Protein AF-C8PDE1-F1 (afdb_monomer_lite)

Structure (mmCIF, N/CA/C/O backbone):
data_AF-C8PDE1-F1
#
_entry.id   AF-C8PDE1-F1
#
loop_
_atom_site.group_PDB
_atom_site.id
_atom_site.type_symbol
_atom_site.label_atom_id
_atom_site.label_alt_id
_atom_site.label_comp_id
_atom_site.label_asym_id
_atom_site.label_entity_id
_atom_site.label_seq_id
_atom_site.pdbx_PDB_ins_code
_atom_site.Cartn_x
_atom_site.Cartn_y
_atom_site.Cartn_z
_atom_site.occupancy
_atom_site.B_iso_or_equiv
_atom_site.auth_seq_id
_atom_site.auth_comp_id
_atom_site.auth_asym_id
_atom_site.auth_atom_id
_atom_site.pdbx_PDB_model_num
ATOM 1 N N . MET A 1 1 ? 0.224 -22.979 7.277 1.00 51.75 1 MET A N 1
ATOM 2 C CA . MET A 1 1 ? -1.140 -22.839 7.833 1.00 51.75 1 MET A CA 1
ATOM 3 C C . MET A 1 1 ? -1.980 -22.034 6.855 1.00 51.75 1 MET A C 1
ATOM 5 O O . MET A 1 1 ? -1.484 -21.030 6.362 1.00 51.75 1 MET A O 1
ATOM 9 N N . LYS A 1 2 ? -3.194 -22.489 6.516 1.00 71.31 2 LYS A N 1
ATOM 10 C CA . LYS A 1 2 ? -4.172 -21.667 5.783 1.00 71.31 2 LYS A CA 1
ATOM 11 C C . LYS A 1 2 ? -4.961 -20.868 6.821 1.00 71.31 2 LYS A C 1
ATOM 13 O O . LYS A 1 2 ? -5.458 -21.476 7.763 1.00 71.31 2 LYS A O 1
ATOM 18 N N . LEU A 1 3 ? -5.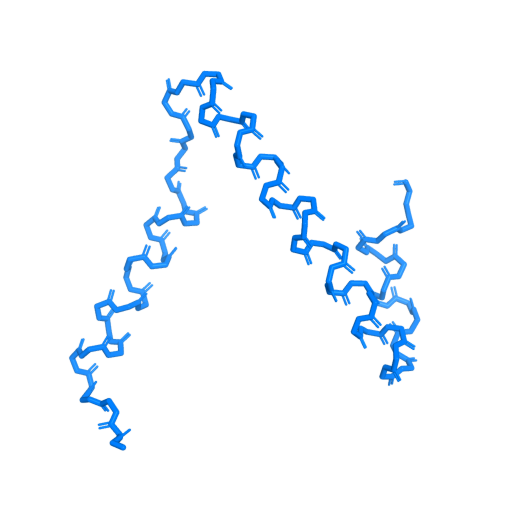028 -19.549 6.653 1.00 71.75 3 LEU A N 1
ATOM 19 C CA . LEU A 1 3 ? -5.828 -18.663 7.501 1.00 71.75 3 LEU A CA 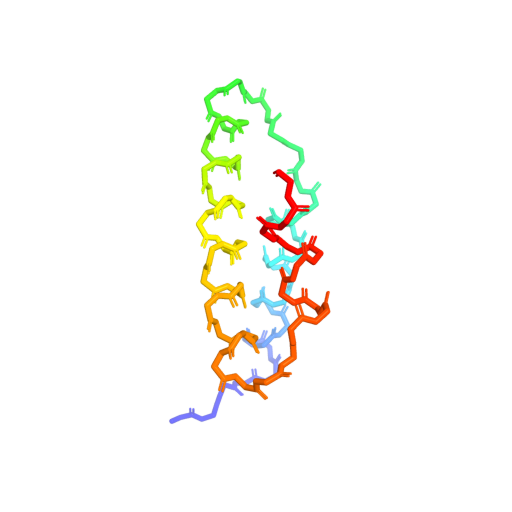1
ATOM 20 C C . LEU A 1 3 ? -7.295 -19.102 7.477 1.00 71.75 3 LEU A C 1
ATOM 22 O O . LEU A 1 3 ? -7.815 -19.505 6.430 1.00 71.75 3 LEU A O 1
ATOM 26 N N . SER A 1 4 ? -7.955 -19.034 8.627 1.00 83.06 4 SER A N 1
ATOM 27 C CA . SER A 1 4 ? -9.395 -19.241 8.720 1.00 83.06 4 SER A CA 1
ATOM 28 C C . SER A 1 4 ? -10.138 -18.120 7.985 1.00 83.06 4 SER A C 1
ATOM 30 O O . SER A 1 4 ? -9.640 -17.003 7.849 1.00 83.06 4 SER A O 1
ATOM 32 N N . LYS A 1 5 ? -11.364 -18.397 7.519 1.00 83.56 5 LYS A N 1
ATOM 33 C CA . LYS A 1 5 ? -12.207 -17.375 6.868 1.00 83.56 5 LYS A CA 1
ATOM 34 C C . LYS A 1 5 ? -12.372 -16.118 7.731 1.00 83.56 5 LYS A C 1
ATOM 36 O O . LYS A 1 5 ? -12.358 -15.021 7.188 1.00 83.56 5 LYS A O 1
ATOM 41 N N . LYS A 1 6 ? -12.463 -16.290 9.053 1.00 84.88 6 LYS A N 1
ATOM 42 C CA . LYS A 1 6 ? -12.627 -15.199 10.015 1.00 84.88 6 LYS A CA 1
ATOM 43 C C . LYS A 1 6 ? -11.390 -14.299 10.088 1.00 84.88 6 LYS A C 1
ATOM 45 O O . LYS A 1 6 ? -11.523 -13.085 10.036 1.00 84.88 6 LYS A O 1
ATOM 50 N N . GLU A 1 7 ? -10.193 -14.883 10.119 1.00 79.69 7 GLU A N 1
ATOM 51 C CA . GLU A 1 7 ? -8.938 -14.112 10.105 1.00 79.69 7 GLU A CA 1
ATOM 52 C C . GLU A 1 7 ? -8.756 -13.337 8.790 1.00 79.69 7 GLU A C 1
ATOM 54 O O . GLU A 1 7 ? -8.207 -12.237 8.784 1.00 79.69 7 GLU A O 1
ATOM 59 N N . ILE A 1 8 ? -9.240 -13.886 7.670 1.00 82.25 8 ILE A N 1
ATOM 60 C CA . ILE A 1 8 ? -9.231 -13.194 6.372 1.00 82.25 8 ILE A CA 1
ATOM 61 C C . ILE A 1 8 ? -10.208 -12.007 6.389 1.00 82.25 8 ILE A C 1
ATOM 63 O O . ILE A 1 8 ? -9.846 -10.923 5.933 1.00 82.25 8 ILE A O 1
ATOM 67 N N . GLU A 1 9 ? -11.415 -12.182 6.931 1.00 82.94 9 GLU A N 1
ATOM 68 C CA . GLU A 1 9 ? -12.400 -11.102 7.081 1.00 82.94 9 GLU A CA 1
ATOM 69 C C . GLU A 1 9 ? -11.901 -9.980 7.996 1.00 82.94 9 GLU A C 1
ATOM 71 O O . GLU A 1 9 ? -11.974 -8.811 7.622 1.00 82.94 9 GLU A O 1
ATOM 76 N N . GLU A 1 10 ? -11.332 -10.315 9.155 1.00 83.25 10 GLU A N 1
ATOM 77 C CA . GLU A 1 10 ? -10.783 -9.330 10.094 1.00 83.25 10 GLU A CA 1
ATOM 78 C C . GLU A 1 10 ? -9.618 -8.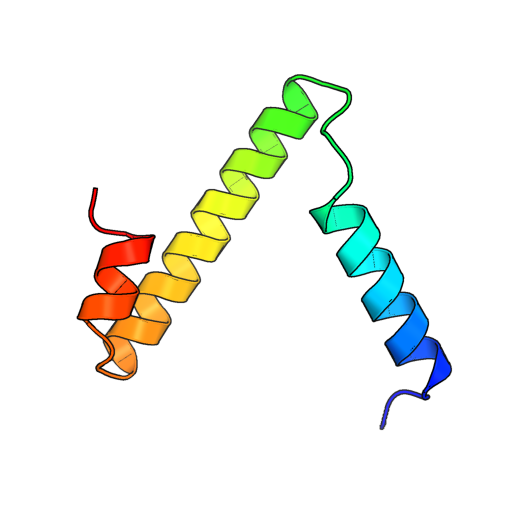548 9.473 1.00 83.25 10 GLU A C 1
ATOM 80 O O . GLU A 1 10 ? -9.573 -7.320 9.566 1.00 83.25 10 GLU A O 1
ATOM 85 N N . ALA A 1 11 ? -8.712 -9.227 8.763 1.00 79.62 11 ALA A N 1
ATOM 86 C CA . ALA A 1 11 ? -7.626 -8.565 8.046 1.00 79.62 11 ALA A CA 1
ATOM 87 C C . ALA A 1 11 ? -8.145 -7.650 6.925 1.00 79.62 11 ALA A C 1
ATOM 89 O O . ALA A 1 11 ? -7.599 -6.567 6.702 1.00 79.62 11 ALA A O 1
ATOM 90 N N . TYR A 1 12 ? -9.201 -8.067 6.222 1.00 80.69 12 TYR A N 1
ATOM 91 C CA . TYR A 1 12 ? -9.825 -7.273 5.169 1.00 80.69 12 TYR A CA 1
ATOM 92 C C . TYR A 1 12 ? -10.504 -6.015 5.724 1.00 80.69 12 TYR A C 1
ATOM 94 O O . TYR A 1 12 ? -10.295 -4.923 5.191 1.00 80.69 12 TYR A O 1
ATOM 102 N N . LEU A 1 13 ? -11.247 -6.143 6.825 1.00 77.50 13 LEU A N 1
ATOM 103 C CA . LEU A 1 13 ? -11.889 -5.019 7.508 1.00 77.50 13 LEU A CA 1
ATOM 104 C C . LEU A 1 13 ? -10.862 -4.034 8.070 1.00 77.50 13 LEU A C 1
ATOM 106 O O . LEU A 1 13 ? -10.972 -2.837 7.816 1.00 77.50 13 LEU A O 1
ATOM 110 N N . ALA A 1 14 ? -9.812 -4.523 8.735 1.00 75.12 14 ALA A N 1
ATOM 111 C CA . ALA A 1 14 ? -8.730 -3.676 9.238 1.00 75.12 14 ALA A CA 1
ATOM 112 C C . ALA A 1 14 ? -8.010 -2.925 8.104 1.00 75.12 14 ALA A C 1
ATOM 114 O O . ALA A 1 14 ? -7.602 -1.771 8.262 1.00 75.12 14 ALA A O 1
ATOM 115 N N . ARG A 1 15 ? -7.871 -3.560 6.931 1.00 77.44 15 ARG A N 1
ATOM 116 C CA . ARG A 1 15 ? -7.317 -2.911 5.740 1.00 77.44 15 ARG A CA 1
ATOM 117 C C . ARG A 1 15 ? -8.237 -1.809 5.223 1.00 77.44 15 ARG A C 1
ATOM 119 O O . ARG A 1 15 ? -7.754 -0.707 4.989 1.00 77.44 15 ARG A O 1
ATOM 126 N N . LEU A 1 16 ? -9.533 -2.087 5.076 1.00 74.31 16 LEU A N 1
ATOM 127 C CA . LEU A 1 16 ? -10.535 -1.102 4.658 1.00 74.31 16 LEU A CA 1
ATOM 128 C C . LEU A 1 16 ? -10.574 0.093 5.607 1.00 74.31 16 LEU A C 1
ATOM 130 O O . LEU A 1 16 ? -10.558 1.236 5.157 1.00 74.31 16 LEU A O 1
ATOM 134 N N . GLU A 1 17 ? -10.562 -0.155 6.912 1.00 74.31 17 GLU A N 1
ATOM 135 C CA . GLU A 1 17 ? -10.541 0.899 7.920 1.00 74.31 17 GLU A CA 1
ATOM 136 C C . GLU A 1 17 ? -9.245 1.714 7.824 1.00 74.31 17 GLU A C 1
ATOM 138 O O . GLU A 1 17 ? -9.296 2.936 7.751 1.00 74.31 17 GLU A O 1
ATOM 143 N N . SER A 1 18 ? -8.080 1.073 7.684 1.00 71.81 18 SER A N 1
ATOM 144 C CA . SER A 1 18 ? -6.813 1.786 7.468 1.00 71.81 18 SER A CA 1
ATOM 145 C C . SER A 1 18 ? -6.758 2.568 6.148 1.00 71.81 18 SER A C 1
ATOM 147 O O . SER A 1 18 ? -6.024 3.553 6.077 1.00 71.81 18 SER A O 1
ATOM 149 N N . GLU A 1 19 ? -7.434 2.109 5.093 1.00 68.25 19 GLU A N 1
ATOM 150 C CA . GLU A 1 19 ? -7.444 2.742 3.765 1.00 68.25 19 GLU A CA 1
ATOM 151 C C . GLU A 1 19 ? -8.445 3.906 3.683 1.00 68.25 19 GLU A C 1
ATOM 153 O O . GLU A 1 19 ? -8.221 4.852 2.926 1.00 68.25 19 GLU A O 1
ATOM 158 N N . THR A 1 20 ? -9.528 3.855 4.466 1.00 70.50 20 THR A N 1
ATOM 159 C CA . THR A 1 20 ? -10.616 4.850 4.466 1.00 70.50 20 THR A CA 1
ATOM 160 C C . THR A 1 20 ? -10.547 5.844 5.624 1.00 70.50 20 THR A C 1
ATOM 162 O O . THR A 1 20 ? -11.141 6.922 5.534 1.00 70.50 20 THR A O 1
ATOM 165 N N . ARG A 1 21 ? -9.804 5.533 6.695 1.00 72.81 21 ARG A N 1
ATOM 166 C CA . ARG A 1 21 ? -9.627 6.432 7.837 1.00 72.81 21 ARG A CA 1
ATOM 167 C C . ARG A 1 21 ? -8.870 7.680 7.407 1.00 72.81 21 ARG A C 1
ATOM 169 O O . ARG A 1 21 ? -7.706 7.633 7.006 1.00 72.81 21 ARG A O 1
ATOM 176 N N . GLN A 1 22 ? -9.550 8.817 7.502 1.00 70.88 22 GLN A N 1
ATOM 177 C CA . GLN A 1 22 ? -8.917 10.108 7.291 1.00 70.88 22 GLN A CA 1
ATOM 178 C C . GLN A 1 22 ? -7.894 10.354 8.410 1.00 70.88 22 GLN A C 1
ATOM 180 O O . GLN A 1 22 ? -8.173 10.031 9.565 1.00 70.88 22 GLN A O 1
ATOM 185 N N . PRO A 1 23 ? -6.708 10.902 8.097 1.00 75.06 23 PRO A N 1
ATOM 186 C CA . PRO A 1 23 ? -5.744 11.260 9.125 1.00 75.06 23 PRO A CA 1
ATOM 187 C C . PRO A 1 23 ? -6.333 12.364 10.008 1.00 75.06 23 PRO A C 1
ATOM 189 O O . PRO A 1 23 ? -6.739 13.411 9.506 1.00 75.06 23 PRO A O 1
ATOM 192 N N . GLU A 1 24 ? -6.358 12.124 11.315 1.00 77.00 24 GLU A N 1
ATOM 193 C CA . GLU A 1 24 ? -6.879 13.052 12.324 1.00 77.00 24 GLU A CA 1
ATOM 194 C C . GLU A 1 24 ? -5.852 14.153 12.642 1.00 77.00 24 GLU A C 1
ATOM 196 O O . GLU A 1 24 ? -6.217 15.235 13.097 1.00 77.00 24 GLU A O 1
ATOM 201 N N . THR A 1 25 ? -4.564 13.911 12.352 1.00 85.62 25 THR A N 1
ATOM 202 C CA . THR A 1 25 ? -3.468 14.867 12.579 1.00 85.62 25 THR A CA 1
ATOM 203 C C . THR A 1 25 ? -2.589 15.088 11.343 1.00 85.62 25 THR A C 1
ATOM 205 O O . THR A 1 25 ? -2.508 14.257 10.433 1.00 85.62 25 THR A O 1
ATOM 208 N N . GLU A 1 26 ? -1.867 16.213 11.317 1.00 84.06 26 GLU A N 1
ATOM 209 C CA . GLU A 1 26 ? -0.918 16.528 10.239 1.00 84.06 26 GLU A CA 1
ATOM 210 C C . GLU A 1 26 ? 0.278 15.554 10.221 1.00 84.06 26 GLU A C 1
ATOM 212 O O . GLU A 1 26 ? 0.791 15.217 9.154 1.00 84.06 26 GLU A O 1
ATOM 217 N N . GLU A 1 27 ? 0.685 15.022 11.379 1.00 84.81 27 GLU A N 1
ATOM 218 C CA . GLU A 1 27 ? 1.696 13.957 11.466 1.00 84.81 27 GLU A CA 1
ATOM 219 C C . GLU A 1 27 ? 1.205 12.652 10.834 1.00 84.81 27 GLU A C 1
ATOM 221 O O . GLU A 1 27 ? 1.907 12.055 10.016 1.00 84.81 27 GLU A O 1
ATOM 226 N N . GLN A 1 28 ? -0.033 12.241 11.125 1.00 81.94 28 GLN A N 1
ATOM 227 C CA . GLN A 1 28 ? -0.644 11.074 10.487 1.00 81.94 28 GLN A CA 1
ATOM 228 C C . GLN A 1 28 ? -0.787 11.273 8.975 1.00 81.94 28 GLN A C 1
ATOM 230 O O . GLN A 1 28 ? -0.555 10.346 8.199 1.00 81.94 28 GLN A O 1
ATOM 235 N N . ARG A 1 29 ? -1.105 12.495 8.530 1.00 82.88 29 ARG A N 1
ATOM 236 C CA . ARG A 1 29 ? -1.164 12.839 7.105 1.00 82.88 29 ARG A CA 1
ATOM 237 C C . ARG A 1 29 ? 0.206 12.725 6.432 1.00 82.88 29 ARG A C 1
ATOM 239 O O . ARG A 1 29 ? 0.281 12.204 5.316 1.00 82.88 29 ARG A O 1
ATOM 246 N N . LYS A 1 30 ? 1.283 13.178 7.084 1.00 86.12 30 LYS A N 1
ATOM 247 C CA . LYS A 1 30 ? 2.661 13.015 6.584 1.00 86.12 30 LYS A CA 1
ATOM 248 C C . LYS A 1 30 ? 3.042 11.539 6.481 1.00 86.12 30 LYS A C 1
ATOM 250 O O . LYS A 1 30 ? 3.442 11.101 5.404 1.00 86.12 30 LYS A O 1
ATOM 255 N N . LEU A 1 31 ? 2.803 10.757 7.534 1.00 83.19 31 LEU A N 1
ATOM 256 C CA . LEU A 1 31 ? 3.058 9.311 7.543 1.00 83.19 31 LEU A CA 1
ATOM 257 C C . LEU A 1 31 ? 2.266 8.574 6.453 1.00 83.19 31 LEU A C 1
ATOM 259 O O . LEU A 1 31 ? 2.807 7.712 5.759 1.00 83.19 31 LEU A O 1
ATOM 263 N N . ALA A 1 32 ? 0.998 8.937 6.244 1.00 82.56 32 ALA A N 1
ATOM 264 C CA . ALA A 1 32 ? 0.173 8.376 5.178 1.00 82.56 32 ALA A CA 1
ATOM 265 C C . ALA A 1 32 ? 0.718 8.718 3.780 1.00 82.56 32 ALA A C 1
ATOM 267 O O . ALA A 1 32 ? 0.780 7.840 2.915 1.00 82.56 32 ALA A O 1
ATOM 268 N N . LYS A 1 33 ? 1.167 9.963 3.555 1.00 83.88 33 LYS A N 1
ATOM 269 C CA . LYS A 1 33 ? 1.818 10.368 2.297 1.00 83.88 33 LYS A CA 1
ATOM 270 C C . LYS A 1 33 ? 3.109 9.589 2.048 1.00 83.88 33 LYS A C 1
ATOM 272 O O . LYS A 1 33 ? 3.291 9.078 0.946 1.00 83.88 33 LYS A O 1
ATOM 277 N N . GLU A 1 34 ? 3.967 9.445 3.054 1.00 85.31 34 GLU A N 1
ATOM 278 C CA . GLU A 1 34 ? 5.210 8.669 2.949 1.00 85.31 34 GLU A CA 1
ATOM 279 C C . GLU A 1 34 ? 4.941 7.190 2.655 1.00 85.31 34 GLU A C 1
ATOM 281 O O . GLU A 1 34 ? 5.566 6.598 1.769 1.00 85.31 34 GLU A O 1
ATOM 286 N N . ARG A 1 35 ? 3.965 6.592 3.351 1.00 83.25 35 ARG A N 1
ATOM 287 C CA . ARG A 1 35 ? 3.540 5.208 3.111 1.00 83.25 35 ARG A CA 1
ATOM 288 C C . ARG A 1 35 ? 3.036 5.036 1.681 1.00 83.25 35 ARG A C 1
ATOM 290 O O . ARG A 1 35 ? 3.432 4.084 1.009 1.00 83.25 35 ARG A O 1
ATOM 297 N N . ARG A 1 36 ? 2.219 5.971 1.189 1.00 82.31 36 ARG A N 1
ATOM 298 C CA . ARG A 1 36 ? 1.703 5.947 -0.184 1.00 82.31 36 ARG A CA 1
ATOM 299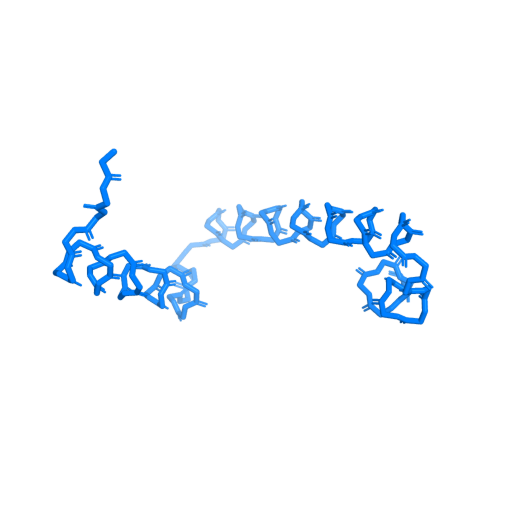 C C . ARG A 1 36 ? 2.816 6.105 -1.220 1.00 82.31 36 ARG A C 1
ATOM 301 O O . ARG A 1 36 ? 2.844 5.345 -2.182 1.00 82.31 36 ARG A O 1
ATOM 308 N N . ALA A 1 37 ? 3.770 7.010 -0.999 1.00 83.38 37 ALA A N 1
ATOM 309 C CA . ALA A 1 37 ? 4.930 7.178 -1.874 1.00 83.38 37 ALA A CA 1
ATOM 310 C C . ALA A 1 37 ? 5.776 5.895 -1.957 1.00 83.38 37 ALA A C 1
ATOM 312 O O . ALA A 1 37 ? 6.162 5.470 -3.047 1.00 83.38 37 ALA A O 1
ATOM 313 N N . ARG A 1 38 ? 6.001 5.221 -0.820 1.00 84.19 38 ARG A N 1
ATOM 314 C CA . ARG A 1 38 ? 6.717 3.937 -0.773 1.00 84.19 38 ARG A CA 1
ATOM 315 C C . ARG A 1 38 ? 5.987 2.842 -1.554 1.00 84.19 38 ARG A C 1
ATOM 317 O O . ARG A 1 38 ? 6.621 2.125 -2.325 1.00 84.19 38 ARG A O 1
ATOM 324 N N . ILE A 1 39 ? 4.669 2.728 -1.380 1.00 82.62 39 ILE A N 1
ATOM 325 C CA . ILE A 1 39 ? 3.838 1.751 -2.103 1.00 82.62 39 ILE A CA 1
ATOM 326 C C . ILE A 1 39 ? 3.869 2.022 -3.609 1.00 82.62 39 ILE A C 1
ATOM 328 O O . ILE A 1 39 ? 4.064 1.088 -4.388 1.00 82.62 39 ILE A O 1
ATOM 332 N N . ASN A 1 40 ? 3.737 3.284 -4.024 1.00 81.69 40 ASN A N 1
ATOM 333 C CA . ASN A 1 40 ? 3.797 3.661 -5.434 1.00 81.69 40 ASN A CA 1
ATOM 334 C C . ASN A 1 40 ? 5.153 3.309 -6.053 1.00 81.69 40 ASN A C 1
ATOM 336 O O . ASN A 1 40 ? 5.181 2.734 -7.136 1.00 81.69 40 ASN A O 1
ATOM 340 N N . LYS A 1 41 ? 6.266 3.563 -5.350 1.00 84.44 41 LYS A N 1
ATOM 341 C CA . LYS A 1 41 ? 7.610 3.194 -5.819 1.00 84.44 41 LYS A CA 1
ATOM 342 C C . LYS A 1 41 ? 7.763 1.683 -6.018 1.00 84.44 41 LYS A C 1
ATOM 344 O O . LYS A 1 41 ? 8.209 1.248 -7.076 1.00 84.44 41 LYS A O 1
ATOM 349 N N . LEU A 1 42 ? 7.362 0.881 -5.029 1.00 83.06 42 LEU A N 1
ATOM 350 C CA . LEU A 1 42 ? 7.417 -0.585 -5.128 1.00 83.06 42 LEU A CA 1
ATOM 351 C C . LEU A 1 42 ? 6.543 -1.108 -6.276 1.00 83.06 42 LEU A C 1
ATOM 353 O O . LEU A 1 42 ? 6.943 -2.009 -7.012 1.00 83.06 42 LEU A O 1
ATOM 357 N N . SER A 1 43 ? 5.362 -0.513 -6.446 1.00 82.62 43 SER A N 1
ATOM 358 C CA . SER A 1 43 ? 4.428 -0.872 -7.514 1.00 82.62 43 SER A CA 1
ATOM 359 C C . SER A 1 43 ? 4.977 -0.495 -8.890 1.00 82.62 43 SER A C 1
ATOM 361 O O . SER A 1 43 ? 4.928 -1.316 -9.800 1.00 82.62 43 SER A O 1
ATOM 363 N N . TYR A 1 44 ? 5.571 0.695 -9.030 1.00 85.44 44 TYR A N 1
ATOM 364 C CA . TYR A 1 44 ? 6.263 1.136 -10.241 1.00 85.44 44 TYR A CA 1
ATOM 365 C C . TYR A 1 44 ? 7.365 0.150 -10.644 1.00 85.44 44 TYR A C 1
ATOM 367 O O . TYR A 1 44 ? 7.349 -0.372 -11.757 1.00 85.44 44 TYR A O 1
ATOM 375 N N . GLU A 1 45 ? 8.291 -0.162 -9.732 1.00 84.50 45 GLU A N 1
ATOM 376 C CA . GLU A 1 45 ? 9.405 -1.076 -10.008 1.00 84.50 45 GLU A CA 1
ATOM 377 C C . GLU A 1 45 ? 8.918 -2.481 -10.387 1.00 84.50 45 GLU A C 1
ATOM 379 O O . GLU A 1 45 ? 9.461 -3.099 -11.305 1.00 84.50 45 GLU A O 1
ATOM 384 N N . SER A 1 46 ? 7.879 -2.979 -9.712 1.00 86.75 46 SER A N 1
ATOM 385 C CA . SER A 1 46 ? 7.277 -4.283 -10.000 1.00 86.75 46 SER A CA 1
ATOM 386 C C . SER A 1 46 ? 6.613 -4.322 -11.380 1.00 86.75 46 SER A C 1
ATOM 388 O O . SER A 1 46 ? 6.911 -5.211 -12.178 1.00 86.75 46 SER A O 1
ATOM 390 N N . LEU A 1 47 ? 5.775 -3.333 -11.707 1.00 83.81 47 LEU A N 1
ATOM 391 C CA . LEU A 1 47 ? 5.099 -3.245 -13.007 1.00 83.81 47 LEU A CA 1
ATOM 392 C C . LEU A 1 47 ? 6.100 -3.088 -14.154 1.00 83.81 47 LEU A C 1
ATOM 394 O O . LEU A 1 47 ? 5.956 -3.728 -15.194 1.00 83.81 47 LEU A O 1
ATOM 398 N N . ARG A 1 48 ? 7.166 -2.311 -13.941 1.00 86.38 48 ARG A N 1
ATOM 399 C CA . ARG A 1 48 ? 8.248 -2.116 -14.915 1.00 86.38 48 ARG A CA 1
ATOM 400 C C . ARG A 1 48 ? 9.035 -3.405 -15.165 1.00 86.38 48 ARG A C 1
ATOM 402 O O . ARG A 1 48 ? 9.419 -3.659 -16.302 1.00 86.38 48 ARG A O 1
ATOM 409 N N . LYS A 1 49 ? 9.246 -4.238 -14.135 1.00 88.06 49 LYS A N 1
ATOM 410 C CA . LYS A 1 49 ? 9.846 -5.583 -14.273 1.00 88.06 49 LYS A CA 1
ATOM 411 C C . LYS A 1 49 ? 8.937 -6.565 -15.012 1.00 88.06 49 LYS A C 1
ATOM 413 O O . LYS A 1 49 ? 9.439 -7.438 -15.707 1.00 88.06 49 LYS A O 1
ATOM 418 N N . GLN A 1 50 ? 7.624 -6.419 -14.868 1.00 87.31 50 GLN A N 1
ATOM 419 C CA . GLN A 1 50 ? 6.629 -7.261 -15.535 1.00 87.31 50 GLN A CA 1
ATOM 420 C C . GLN A 1 50 ? 6.302 -6.801 -16.969 1.00 87.31 50 GLN A C 1
ATOM 422 O O . GLN A 1 50 ? 5.504 -7.442 -17.643 1.00 87.31 50 GLN A O 1
ATOM 427 N N . GLY A 1 51 ? 6.907 -5.706 -17.446 1.00 89.00 51 GLY A N 1
ATOM 428 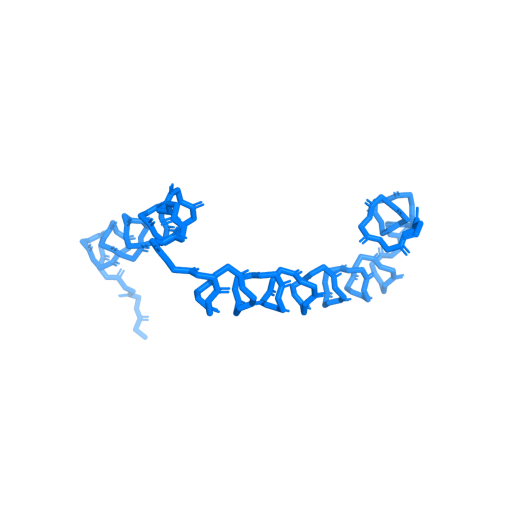C CA . GLY A 1 51 ? 6.688 -5.170 -18.795 1.00 89.00 51 GLY A CA 1
ATOM 429 C C . GLY A 1 51 ? 5.446 -4.283 -18.941 1.00 89.00 51 GLY A C 1
ATOM 430 O O . GLY A 1 51 ? 5.144 -3.827 -20.040 1.00 89.00 51 GLY A O 1
ATOM 431 N N . PHE A 1 52 ? 4.740 -3.978 -17.849 1.00 86.75 52 PHE A N 1
ATOM 432 C C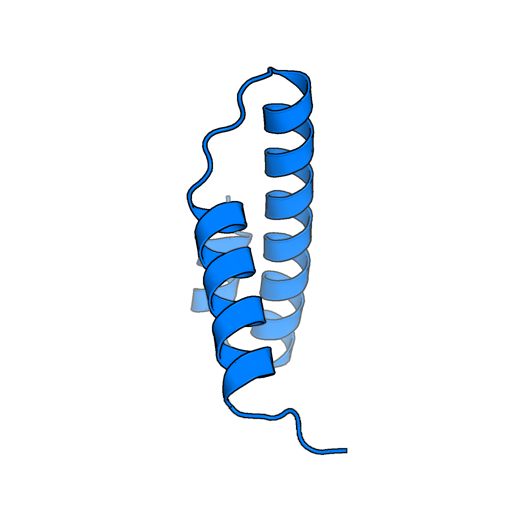A . PHE A 1 52 ? 3.566 -3.099 -17.847 1.00 86.75 52 PHE A CA 1
ATOM 433 C C . PHE A 1 52 ? 3.972 -1.620 -17.743 1.00 86.75 52 PHE A C 1
ATOM 435 O O . PHE A 1 52 ? 3.661 -0.941 -16.762 1.00 86.75 52 PHE A O 1
ATOM 442 N N . TYR A 1 53 ? 4.690 -1.113 -18.748 1.00 80.75 53 TYR A N 1
ATOM 443 C CA . TYR A 1 53 ? 5.273 0.235 -18.728 1.00 80.75 53 TYR A CA 1
ATOM 444 C C . TYR A 1 53 ? 4.228 1.351 -18.611 1.00 80.75 53 TYR A C 1
ATOM 446 O O . TYR A 1 53 ? 4.376 2.214 -17.753 1.00 80.75 53 TYR A O 1
ATOM 454 N N . GLU A 1 54 ? 3.127 1.293 -19.367 1.00 80.69 54 GLU A N 1
ATOM 455 C CA . GLU A 1 54 ? 2.050 2.295 -19.275 1.00 80.69 54 GLU A CA 1
ATOM 456 C C . GLU A 1 54 ? 1.406 2.349 -17.879 1.00 80.69 54 GLU A C 1
ATOM 458 O O . GLU A 1 54 ? 1.061 3.418 -17.374 1.00 80.69 54 GLU A O 1
ATOM 463 N N . ALA A 1 55 ? 1.246 1.192 -17.230 1.00 77.00 55 ALA A N 1
ATOM 464 C CA . ALA A 1 55 ? 0.703 1.115 -15.876 1.00 77.00 55 ALA A CA 1
ATOM 465 C C . ALA A 1 55 ? 1.711 1.625 -14.835 1.00 77.00 55 ALA A C 1
ATOM 467 O O . ALA A 1 55 ? 1.319 2.284 -13.872 1.00 77.00 55 ALA A O 1
ATOM 468 N N . ALA A 1 56 ? 3.004 1.357 -15.040 1.00 76.06 56 ALA A N 1
ATOM 469 C CA . ALA A 1 56 ? 4.071 1.899 -14.211 1.00 76.06 56 ALA A CA 1
ATOM 470 C C . ALA A 1 56 ? 4.126 3.434 -14.325 1.00 76.06 56 ALA A C 1
ATOM 472 O O . ALA A 1 56 ? 4.106 4.121 -13.306 1.00 76.06 56 ALA A O 1
ATOM 473 N N . GLU A 1 57 ? 4.098 3.999 -15.534 1.00 81.19 57 GLU A N 1
ATOM 474 C CA . GLU A 1 57 ? 4.131 5.455 -15.735 1.00 81.19 57 GLU A CA 1
ATOM 475 C C . GLU A 1 57 ? 2.948 6.183 -15.087 1.00 81.19 57 GLU A C 1
ATOM 477 O O . GLU A 1 57 ? 3.112 7.287 -14.586 1.00 81.19 57 GLU A O 1
ATOM 482 N N . ARG A 1 58 ? 1.777 5.556 -14.948 1.00 78.62 58 ARG A N 1
ATOM 483 C CA . ARG A 1 58 ? 0.670 6.154 -14.173 1.00 78.62 58 ARG A CA 1
ATOM 484 C C . ARG A 1 58 ? 0.937 6.249 -12.665 1.00 78.62 58 ARG A C 1
ATOM 486 O O . ARG A 1 58 ? 0.274 7.029 -11.987 1.00 78.62 58 ARG A O 1
ATOM 493 N N . LEU A 1 59 ? 1.869 5.459 -12.129 1.00 70.94 59 LEU A N 1
ATOM 494 C CA . LEU A 1 59 ? 2.225 5.438 -10.703 1.00 70.94 59 LEU A CA 1
ATOM 495 C C . LEU A 1 59 ? 3.488 6.242 -10.368 1.00 70.94 59 LEU A C 1
ATOM 497 O O . LEU A 1 59 ? 3.623 6.680 -9.225 1.00 70.94 59 LEU A O 1
ATOM 501 N N . GLY A 1 60 ? 4.406 6.403 -11.325 1.00 64.62 60 GLY A N 1
ATOM 502 C CA . GLY A 1 60 ? 5.695 7.086 -11.132 1.00 64.62 60 GLY A CA 1
ATOM 503 C C . GLY A 1 60 ? 6.036 8.162 -12.168 1.00 64.62 60 GLY A C 1
ATOM 504 O O . GLY A 1 60 ? 7.055 8.827 -12.025 1.00 64.62 60 GLY A O 1
ATOM 505 N N . GLY A 1 61 ? 5.215 8.335 -13.204 1.00 58.19 61 GLY A N 1
ATOM 506 C CA . GLY A 1 61 ? 5.378 9.315 -14.277 1.00 58.19 61 GLY A CA 1
ATOM 507 C C . GLY A 1 61 ? 4.578 10.588 -14.014 1.00 58.19 61 GLY A C 1
ATOM 508 O O . GLY A 1 61 ? 3.564 10.834 -14.665 1.00 58.19 61 GLY A O 1
ATOM 509 N N . LYS A 1 62 ? 5.031 11.365 -13.027 1.00 49.19 62 LYS A N 1
ATOM 510 C CA . LYS A 1 62 ? 5.030 12.837 -12.965 1.00 49.19 62 LYS A CA 1
ATOM 511 C C . LYS A 1 62 ? 5.698 13.296 -11.675 1.00 49.19 62 LYS A C 1
ATOM 513 O O . LYS A 1 62 ? 5.341 12.752 -10.606 1.00 49.19 62 LYS A O 1
#

Radius of gyration: 15.5 Å; chains: 1; bounding box: 22×39×32 Å

Sequence (62 aa):
MKLSKKEIEEAYLARLESETRQPETEEQRKLAKERRARINKLSYESLRKQGFYEAAERLGGK

pLDDT: mean 79.08, std 8.0, range [49.19, 89.0]

Secondary structure (DSSP, 8-state):
-PPPHHHHHHHHHHHHHHHHPPPSSHHHHHHHHHHHHHHHHHHHHHHHHTT-HHHHHHHH--

Organism: NCBI:txid525328

Foldseek 3Di:
DDDDPVRVVVVVVVVVCVVPDDDPDPVSVVVVVVVLLVVLVVVLVVCVVVVVNVVSCVSVVD